Protein AF-A0A7V8NRP4-F1 (afdb_monomer_lite)

Foldseek 3Di:
DFPAADPVRHTDDDDDDDDDDPVNVCVVVNDDPPDPVPDAQEEADDDDDDDDPPDDDDPVRVVVSVVCQVVVQVVVCVVVVNRHGYDPDDD

Organism: NCBI:txid2741543

Secondary structure (DSSP, 8-state):
-EEEE-TTSPEEE--------HHHHHHHH---SS-TTTS--EEE--------TTPPPPHHHHHHHHHHHHHHHHHHHHHTTTS-EEESS--

Structure (mmCIF, N/CA/C/O backbone):
data_AF-A0A7V8NRP4-F1
#
_entry.id   AF-A0A7V8NRP4-F1
#
loop_
_atom_site.group_PDB
_atom_site.id
_atom_site.type_symbol
_atom_site.label_atom_id
_atom_site.label_alt_id
_atom_site.label_comp_id
_atom_site.label_asym_id
_atom_site.label_entity_id
_atom_site.label_seq_id
_atom_site.pdbx_PDB_ins_code
_atom_site.Cartn_x
_atom_site.Cartn_y
_atom_site.Cartn_z
_atom_site.occupancy
_atom_site.B_iso_or_equiv
_atom_site.auth_seq_id
_atom_site.auth_comp_id
_atom_site.auth_asym_id
_atom_site.auth_atom_id
_atom_site.pdbx_PDB_model_num
ATOM 1 N N . VAL A 1 1 ? 4.155 -9.512 -35.707 1.00 69.38 1 VAL A N 1
ATOM 2 C CA . VAL A 1 1 ? 3.632 -10.120 -36.965 1.00 69.38 1 VAL A CA 1
ATOM 3 C C . VAL A 1 1 ? 3.862 -11.629 -36.913 1.00 69.38 1 VAL A C 1
ATOM 5 O O . VAL A 1 1 ? 4.888 -12.036 -36.368 1.00 69.38 1 VAL A O 1
ATOM 8 N N . SER A 1 2 ? 2.922 -12.460 -37.387 1.00 78.69 2 SER A N 1
ATOM 9 C CA . SER A 1 2 ? 3.126 -13.921 -37.431 1.00 78.69 2 SER A CA 1
ATOM 10 C C . SER A 1 2 ? 4.274 -14.261 -38.386 1.00 78.69 2 SER A C 1
ATOM 12 O O . SER A 1 2 ? 4.349 -13.718 -39.484 1.00 78.69 2 SER A O 1
ATOM 14 N N . ALA A 1 3 ? 5.187 -15.116 -37.940 1.00 84.44 3 ALA A N 1
ATOM 15 C CA . ALA A 1 3 ? 6.412 -15.477 -38.646 1.00 84.44 3 ALA A CA 1
ATOM 16 C C . ALA A 1 3 ? 6.439 -16.937 -39.117 1.00 84.44 3 ALA A C 1
ATOM 18 O O . ALA A 1 3 ? 7.464 -17.387 -39.623 1.00 84.44 3 ALA A O 1
ATOM 19 N N . GLY A 1 4 ? 5.335 -17.666 -38.929 1.00 88.31 4 GLY A N 1
ATOM 20 C CA . GLY A 1 4 ? 5.205 -19.083 -39.255 1.00 88.31 4 GLY A CA 1
ATOM 21 C C . GLY A 1 4 ? 4.661 -19.900 -38.087 1.00 88.31 4 GLY A C 1
ATOM 22 O O . GLY A 1 4 ? 4.080 -19.349 -37.149 1.00 88.31 4 GLY A O 1
ATOM 23 N N . LYS A 1 5 ? 4.855 -21.218 -38.157 1.00 91.31 5 LYS A N 1
ATOM 24 C CA . LYS A 1 5 ? 4.538 -22.171 -37.089 1.00 91.31 5 LYS A CA 1
ATOM 25 C C . LYS A 1 5 ? 5.786 -22.961 -36.691 1.00 91.31 5 LYS A C 1
ATOM 27 O O . LYS A 1 5 ? 6.653 -23.173 -37.536 1.00 91.31 5 LYS A O 1
ATOM 32 N N . ASP A 1 6 ? 5.889 -23.356 -35.426 1.00 90.00 6 ASP A N 1
ATOM 33 C CA . ASP A 1 6 ? 6.960 -24.235 -34.943 1.00 90.00 6 ASP A CA 1
ATOM 34 C C . ASP A 1 6 ? 6.721 -25.704 -35.347 1.00 90.00 6 ASP A C 1
ATOM 36 O O . ASP A 1 6 ? 5.720 -26.038 -35.986 1.00 90.00 6 ASP A O 1
ATOM 40 N N . ALA A 1 7 ? 7.641 -26.595 -34.961 1.00 91.50 7 ALA A N 1
ATOM 41 C CA . ALA A 1 7 ? 7.546 -28.031 -35.241 1.00 91.50 7 ALA A CA 1
ATOM 42 C C . ALA A 1 7 ? 6.294 -28.704 -34.639 1.00 91.50 7 ALA A C 1
ATOM 44 O O . ALA A 1 7 ? 5.909 -29.781 -35.086 1.00 91.50 7 ALA A O 1
ATOM 45 N N . ASN A 1 8 ? 5.646 -28.062 -33.663 1.00 92.94 8 ASN A N 1
ATOM 46 C CA . ASN A 1 8 ? 4.442 -28.539 -32.985 1.00 92.94 8 ASN A CA 1
ATOM 47 C C . ASN A 1 8 ? 3.167 -27.839 -33.498 1.00 92.94 8 ASN A C 1
ATOM 49 O O . ASN A 1 8 ? 2.073 -28.088 -32.995 1.00 92.94 8 ASN A O 1
ATOM 53 N N . GLY A 1 9 ? 3.283 -26.964 -34.504 1.00 91.50 9 GLY A N 1
ATOM 54 C CA . GLY A 1 9 ? 2.161 -26.253 -35.111 1.00 91.50 9 GLY A CA 1
ATOM 55 C C . GLY A 1 9 ? 1.724 -24.976 -34.381 1.00 91.50 9 GLY A C 1
ATOM 56 O O . GLY A 1 9 ? 0.710 -24.386 -34.776 1.00 91.50 9 GLY A O 1
ATOM 57 N N . HIS A 1 10 ? 2.463 -24.516 -33.367 1.00 93.31 10 HIS A N 1
ATOM 58 C CA . HIS A 1 10 ? 2.177 -23.261 -32.668 1.00 93.31 10 HIS A CA 1
ATOM 59 C C . HIS A 1 10 ? 2.641 -22.051 -33.474 1.00 93.31 10 HIS A C 1
ATOM 61 O O . HIS A 1 10 ? 3.712 -22.070 -34.075 1.00 93.31 10 HIS A O 1
ATOM 67 N N . THR A 1 11 ? 1.865 -20.966 -33.459 1.00 93.94 11 THR A N 1
ATOM 68 C CA . THR A 1 11 ? 2.217 -19.724 -34.159 1.00 93.94 11 THR A CA 1
ATOM 69 C C . THR A 1 11 ? 3.471 -19.087 -33.563 1.00 93.94 11 THR A C 1
ATOM 71 O O . THR A 1 11 ? 3.511 -18.751 -32.382 1.00 93.94 11 THR A O 1
ATOM 74 N N . ILE A 1 12 ? 4.468 -18.840 -34.409 1.00 91.00 12 ILE A N 1
ATOM 75 C CA . ILE A 1 12 ? 5.654 -18.060 -34.067 1.00 91.00 12 ILE A CA 1
ATOM 76 C C . ILE A 1 12 ? 5.333 -16.587 -34.297 1.00 91.00 12 ILE A C 1
ATOM 78 O O . ILE A 1 12 ? 4.864 -16.193 -35.369 1.00 91.00 12 ILE A O 1
ATOM 82 N N . PHE A 1 13 ? 5.630 -15.753 -33.309 1.00 90.31 13 PHE A N 1
ATOM 83 C CA . PHE A 1 13 ? 5.518 -14.306 -33.420 1.00 90.31 13 PHE A CA 1
ATOM 84 C C . PHE A 1 13 ? 6.913 -13.692 -33.522 1.00 90.31 13 PHE A C 1
ATOM 86 O O . PHE A 1 13 ? 7.780 -13.965 -32.697 1.00 90.31 13 PHE A O 1
ATOM 93 N N . LYS A 1 14 ? 7.125 -12.846 -34.536 1.00 88.06 14 LYS A N 1
ATOM 94 C CA . LYS A 1 14 ? 8.290 -11.956 -34.596 1.00 88.06 14 LYS A CA 1
ATOM 95 C C . LYS A 1 14 ? 7.961 -10.655 -33.871 1.00 88.06 14 LYS A C 1
ATOM 97 O O . LYS A 1 14 ? 6.917 -10.046 -34.143 1.00 88.06 14 LYS A O 1
ATOM 102 N N . ALA A 1 15 ? 8.872 -10.254 -32.994 1.00 86.75 15 ALA A N 1
ATOM 103 C CA . ALA A 1 15 ? 8.885 -8.970 -32.313 1.00 86.75 15 ALA A CA 1
ATOM 104 C C . ALA A 1 15 ? 10.237 -8.292 -32.550 1.00 86.75 15 ALA A C 1
ATOM 106 O O . ALA A 1 15 ? 11.267 -8.963 -32.641 1.00 86.75 15 ALA A O 1
ATOM 107 N N . GLU A 1 16 ? 10.220 -6.969 -32.638 1.00 88.94 16 GLU A N 1
ATOM 108 C CA . GLU A 1 16 ? 11.429 -6.155 -32.657 1.00 88.94 16 GLU A CA 1
ATOM 109 C C . GLU A 1 16 ? 11.691 -5.620 -31.252 1.00 88.94 16 GLU A C 1
ATOM 111 O O . GLU A 1 16 ? 10.766 -5.279 -30.511 1.00 88.94 16 GLU A O 1
ATOM 116 N N . ARG A 1 17 ? 12.966 -5.572 -30.863 1.00 90.81 17 ARG A N 1
ATOM 117 C CA . ARG A 1 17 ? 13.356 -4.966 -29.594 1.00 90.81 17 ARG A CA 1
ATOM 118 C C . ARG A 1 17 ? 13.436 -3.456 -29.780 1.00 90.81 17 ARG A C 1
ATOM 120 O O . ARG A 1 17 ? 14.369 -2.976 -30.416 1.00 90.81 17 ARG A O 1
ATOM 127 N N . SER A 1 18 ? 12.550 -2.722 -29.124 1.00 92.00 18 SER A N 1
ATOM 128 C CA . SER A 1 18 ? 12.687 -1.272 -28.976 1.00 92.00 18 SER A CA 1
ATOM 129 C C . SER A 1 18 ? 13.418 -0.940 -27.678 1.00 92.00 18 SER A C 1
ATOM 131 O O . SER A 1 18 ? 13.107 -1.485 -26.615 1.00 92.00 18 SER A O 1
ATOM 133 N N . LYS A 1 19 ? 14.418 -0.058 -27.752 1.00 95.12 19 LYS A N 1
ATOM 134 C CA . LYS A 1 19 ? 15.040 0.530 -26.562 1.00 95.12 19 LYS A CA 1
ATOM 135 C C . LYS A 1 19 ? 14.191 1.728 -26.148 1.00 95.12 19 LYS A C 1
ATOM 137 O O . LYS A 1 19 ? 14.031 2.632 -26.951 1.00 95.12 19 LYS A O 1
ATOM 142 N N . VAL A 1 20 ? 13.690 1.713 -24.917 1.00 94.44 20 VAL A N 1
ATOM 143 C CA . VAL A 1 20 ? 12.972 2.841 -24.312 1.00 94.44 20 VAL A CA 1
ATOM 144 C C . VAL A 1 20 ? 13.824 3.400 -23.179 1.00 94.44 20 VAL A C 1
ATOM 146 O O . VAL A 1 20 ? 14.360 2.643 -22.363 1.00 94.44 20 VAL A O 1
ATOM 149 N N . THR A 1 21 ? 13.990 4.715 -23.149 1.00 96.38 21 THR A N 1
ATOM 150 C CA . THR A 1 21 ? 14.741 5.449 -22.128 1.00 96.38 21 THR A CA 1
ATOM 151 C C . THR A 1 21 ? 13.800 6.143 -21.149 1.00 96.38 21 THR A C 1
ATOM 153 O O . THR A 1 21 ? 12.650 6.439 -21.461 1.00 96.38 21 THR A O 1
ATOM 156 N N . ILE A 1 22 ? 14.297 6.451 -19.949 1.00 92.94 22 ILE A N 1
ATOM 157 C CA . ILE A 1 22 ? 13.528 7.229 -18.966 1.00 92.94 22 ILE A CA 1
ATOM 158 C C . 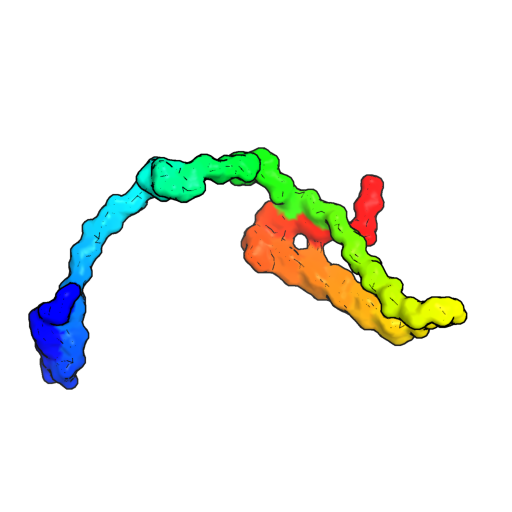ILE A 1 22 ? 13.195 8.626 -19.512 1.00 92.94 22 ILE A C 1
ATOM 160 O O . ILE 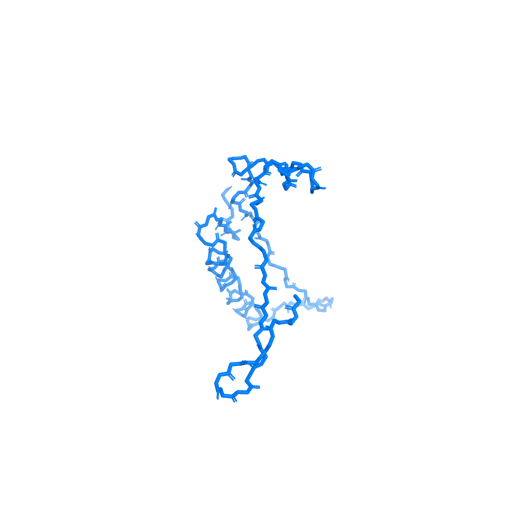A 1 22 ? 12.143 9.170 -19.205 1.00 92.94 22 ILE A O 1
ATOM 164 N N . GLN A 1 23 ? 14.068 9.194 -20.341 1.00 95.25 23 GLN A N 1
ATOM 165 C CA . GLN A 1 23 ? 13.889 10.503 -20.960 1.00 95.25 23 GLN A CA 1
ATOM 166 C C . GLN A 1 23 ? 12.720 10.509 -21.945 1.00 95.25 23 GLN A C 1
ATOM 168 O O . GLN A 1 23 ? 11.934 11.448 -21.924 1.00 95.25 23 GLN A O 1
ATOM 173 N N . GLU A 1 24 ? 12.575 9.459 -22.756 1.00 96.75 24 GLU A N 1
ATOM 174 C CA . GLU A 1 24 ? 11.425 9.295 -23.657 1.00 96.75 24 GLU A CA 1
ATOM 175 C C . GLU A 1 24 ? 10.119 9.163 -22.867 1.00 96.75 24 GLU A C 1
ATOM 177 O O . GLU A 1 24 ? 9.135 9.806 -23.211 1.00 96.75 24 GLU A O 1
ATOM 182 N N . VAL A 1 25 ? 10.124 8.420 -21.754 1.00 95.00 25 VAL A N 1
ATOM 183 C CA . VAL A 1 25 ? 8.948 8.323 -20.871 1.00 95.00 25 VAL A CA 1
ATOM 184 C C . VAL A 1 25 ? 8.596 9.682 -20.260 1.00 95.00 25 VAL A C 1
ATOM 186 O O . VAL A 1 25 ? 7.431 10.053 -20.235 1.00 95.00 25 VAL A O 1
ATOM 189 N N . ILE A 1 26 ? 9.585 10.450 -19.790 1.00 95.38 26 ILE A N 1
ATOM 190 C CA . ILE A 1 26 ? 9.358 11.797 -19.237 1.00 95.38 26 ILE A CA 1
ATOM 191 C C . ILE A 1 26 ? 8.849 12.765 -20.312 1.00 95.38 26 ILE A C 1
ATOM 193 O O . ILE A 1 26 ? 8.052 13.646 -19.998 1.00 95.38 26 ILE A O 1
ATOM 197 N N . ALA A 1 27 ? 9.317 12.634 -21.554 1.00 96.56 27 AL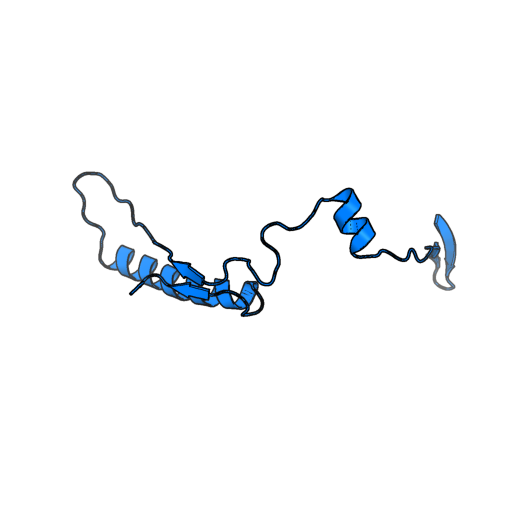A A N 1
ATOM 198 C CA . ALA A 1 27 ? 8.865 13.472 -22.658 1.00 96.56 27 ALA A CA 1
ATOM 199 C C . ALA A 1 27 ? 7.386 13.226 -23.005 1.00 96.56 27 ALA A C 1
ATOM 201 O O . ALA A 1 27 ? 6.695 14.185 -23.337 1.00 96.56 27 ALA A O 1
ATOM 202 N N . GLU A 1 28 ? 6.914 11.981 -22.889 1.00 97.50 28 GLU A N 1
ATOM 203 C CA . GLU A 1 28 ? 5.529 11.596 -23.195 1.00 97.50 28 GLU A CA 1
ATOM 204 C C . GLU A 1 28 ? 4.568 11.817 -22.012 1.00 97.50 28 GLU A C 1
ATOM 206 O O . GLU A 1 28 ? 3.520 12.436 -22.162 1.00 97.50 28 GLU A O 1
ATOM 211 N N . GLU A 1 29 ? 4.932 11.357 -20.812 1.00 96.38 29 GLU A N 1
ATOM 212 C CA . GLU A 1 29 ? 4.052 11.347 -19.626 1.00 96.38 29 GLU A CA 1
ATOM 213 C C . GLU A 1 29 ? 4.221 12.592 -18.735 1.00 96.38 29 GLU A C 1
ATOM 215 O O . GLU A 1 29 ? 3.457 12.829 -17.796 1.00 96.38 29 GLU A O 1
ATOM 220 N N . GLY A 1 30 ? 5.256 13.391 -18.999 1.00 95.88 30 GLY A N 1
ATOM 221 C CA . GLY A 1 30 ? 5.666 14.510 -18.162 1.00 95.88 30 GLY A CA 1
ATOM 222 C C . GLY A 1 30 ? 6.557 14.112 -16.972 1.00 95.88 30 GLY A C 1
ATOM 223 O O . GLY A 1 30 ? 6.742 12.935 -16.640 1.00 95.88 30 GLY A O 1
ATOM 224 N N . PRO A 1 31 ? 7.172 15.103 -16.298 1.00 93.62 31 PRO A N 1
ATOM 225 C CA . PRO A 1 31 ? 8.046 14.854 -15.160 1.00 93.62 31 PRO A CA 1
ATOM 226 C C . PRO A 1 31 ? 7.251 14.435 -13.919 1.00 93.62 31 PRO A C 1
ATOM 228 O O . PRO A 1 31 ? 6.227 15.022 -13.572 1.00 93.62 31 PRO A O 1
ATOM 231 N N . ARG A 1 32 ? 7.792 13.476 -13.161 1.00 91.25 32 ARG A N 1
ATOM 232 C CA . ARG A 1 32 ? 7.260 13.121 -11.841 1.00 91.25 32 ARG A CA 1
ATOM 233 C C . ARG A 1 32 ? 7.483 14.267 -10.848 1.00 91.25 32 ARG A C 1
ATOM 235 O O . ARG A 1 32 ? 8.627 14.572 -10.506 1.00 91.25 32 ARG A O 1
ATOM 242 N N . LEU A 1 33 ? 6.397 14.832 -10.322 1.00 92.12 33 LEU A N 1
ATOM 243 C CA . LEU A 1 33 ? 6.422 15.884 -9.305 1.00 92.12 33 LEU A CA 1
ATOM 244 C C . LEU A 1 33 ? 5.591 15.476 -8.073 1.00 92.12 33 LEU A C 1
ATOM 246 O O . LEU A 1 33 ? 4.412 15.167 -8.227 1.00 92.12 33 LEU A O 1
ATOM 250 N N . PRO A 1 34 ? 6.160 15.494 -6.851 1.00 92.75 34 PRO A N 1
ATOM 251 C CA . PRO A 1 34 ? 7.582 15.664 -6.534 1.00 92.75 34 PRO A CA 1
ATOM 252 C C . 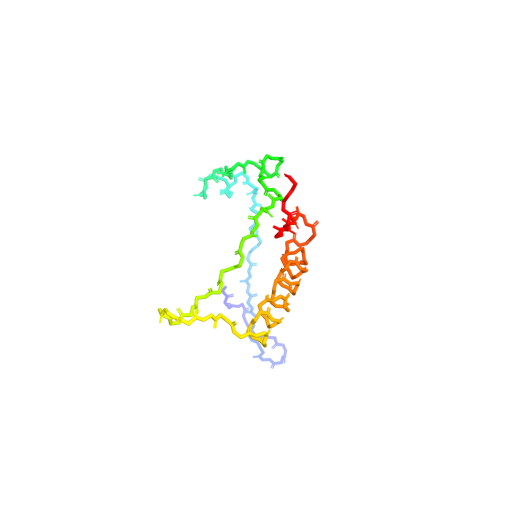PRO A 1 34 ? 8.442 14.478 -7.011 1.00 92.75 34 PRO A C 1
ATOM 254 O O . PRO A 1 34 ? 7.965 13.349 -7.150 1.00 92.75 34 PRO A O 1
ATOM 257 N N . GLY A 1 35 ? 9.741 1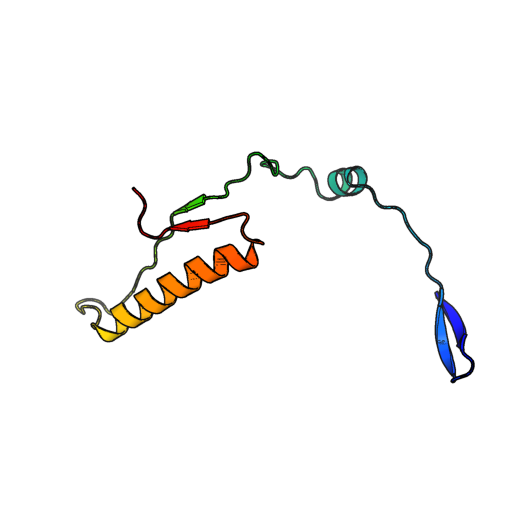4.729 -7.207 1.00 91.12 35 GLY A N 1
ATOM 258 C CA . GLY A 1 35 ? 10.730 13.686 -7.499 1.00 91.12 35 GLY A CA 1
ATOM 259 C C . GLY A 1 35 ? 10.753 12.580 -6.436 1.00 91.12 35 GLY A C 1
ATOM 260 O O . GLY A 1 35 ? 10.227 12.734 -5.333 1.00 91.12 35 GLY A O 1
ATOM 261 N N . VAL A 1 36 ? 11.341 11.426 -6.756 1.00 87.94 36 VAL A N 1
ATOM 262 C CA . VAL A 1 36 ? 11.344 10.243 -5.867 1.00 87.94 36 VAL A CA 1
ATOM 263 C C . VAL A 1 36 ? 12.040 10.491 -4.520 1.00 87.94 36 VAL A C 1
ATOM 265 O O . VAL A 1 36 ? 11.672 9.903 -3.501 1.00 87.94 36 VAL A O 1
ATOM 268 N N . ASP A 1 37 ? 13.039 11.366 -4.516 1.00 89.44 37 ASP A N 1
ATOM 269 C CA . ASP A 1 37 ? 13.807 11.839 -3.366 1.00 89.44 37 ASP A CA 1
ATOM 270 C C . ASP A 1 37 ? 13.001 12.791 -2.472 1.00 89.44 37 ASP A C 1
ATOM 272 O O . ASP A 1 37 ? 13.191 12.793 -1.260 1.00 89.44 37 ASP A O 1
ATOM 276 N N . LYS A 1 38 ? 12.066 13.544 -3.061 1.00 93.69 38 LYS A N 1
ATOM 277 C CA . LYS A 1 38 ? 11.233 14.548 -2.374 1.00 93.69 38 LYS A CA 1
ATOM 278 C C . LYS A 1 38 ? 9.788 14.108 -2.140 1.00 93.69 38 LYS A C 1
ATOM 280 O O . LYS A 1 38 ? 9.010 14.846 -1.545 1.00 93.69 38 LYS A O 1
ATOM 285 N N . SER A 1 39 ? 9.400 12.939 -2.643 1.00 93.38 39 SER A N 1
ATOM 286 C CA . SER A 1 39 ? 8.053 12.395 -2.466 1.00 93.38 39 SER A CA 1
ATOM 287 C C . SER A 1 39 ? 7.784 12.093 -0.995 1.00 93.38 39 SER A C 1
ATOM 289 O O . SER A 1 39 ? 8.644 11.536 -0.315 1.00 93.38 39 SER A O 1
ATOM 291 N N . GLN A 1 40 ? 6.572 12.402 -0.526 1.00 94.38 40 GLN A N 1
ATOM 292 C CA . GLN A 1 40 ? 6.110 12.002 0.801 1.00 94.38 40 GLN A CA 1
ATOM 293 C C . GLN A 1 40 ? 6.180 10.475 0.949 1.00 94.38 40 GLN A C 1
ATOM 295 O O . GLN A 1 40 ? 5.727 9.734 0.074 1.00 94.38 40 GLN A O 1
ATOM 300 N N . ARG A 1 41 ? 6.765 10.013 2.057 1.00 95.00 41 ARG A N 1
ATOM 301 C CA . ARG A 1 41 ? 6.893 8.584 2.397 1.00 95.00 41 ARG A CA 1
ATOM 302 C C . ARG A 1 41 ? 6.211 8.219 3.704 1.00 95.00 41 ARG A C 1
ATOM 304 O O . ARG A 1 41 ? 5.942 7.047 3.926 1.00 95.00 41 ARG A O 1
ATOM 311 N N . GLU A 1 42 ? 5.920 9.205 4.538 1.00 95.62 42 GLU A N 1
ATOM 312 C CA . GLU A 1 42 ? 5.320 9.012 5.851 1.00 95.62 42 GLU A CA 1
ATOM 313 C C . GLU A 1 42 ? 3.945 9.667 5.861 1.00 95.62 42 GLU A C 1
ATOM 315 O O . GLU A 1 42 ? 3.791 10.835 5.485 1.00 95.62 42 GLU A O 1
ATOM 320 N N . PHE A 1 43 ? 2.935 8.893 6.242 1.00 95.81 43 PHE A N 1
ATOM 321 C CA . PHE A 1 43 ? 1.541 9.308 6.176 1.00 95.81 43 PHE A CA 1
ATOM 322 C C . PHE A 1 43 ? 0.870 9.177 7.542 1.00 95.81 43 PHE A C 1
ATOM 324 O O . PHE A 1 43 ? 0.891 8.116 8.169 1.00 95.81 43 PHE A O 1
ATOM 331 N N . ASN A 1 44 ? 0.202 10.247 7.963 1.00 96.12 44 ASN A N 1
ATOM 332 C CA . ASN A 1 44 ? -0.724 10.210 9.088 1.00 96.12 44 ASN A CA 1
ATOM 333 C C . ASN A 1 44 ? -2.101 9.803 8.562 1.00 96.12 44 ASN A C 1
ATOM 335 O O . ASN A 1 44 ? -2.616 10.426 7.634 1.00 96.12 44 ASN A O 1
ATOM 339 N N . THR A 1 45 ? -2.694 8.760 9.139 1.00 93.94 45 THR A N 1
ATOM 340 C CA . THR A 1 45 ? -3.978 8.210 8.699 1.00 93.94 45 THR A CA 1
ATOM 341 C C . THR A 1 45 ? -4.997 8.199 9.830 1.00 93.94 45 THR A C 1
ATOM 343 O O . THR A 1 45 ? -4.675 7.886 10.974 1.00 93.94 45 THR A O 1
ATOM 346 N N . GLY A 1 46 ? -6.249 8.512 9.500 1.00 92.88 46 GLY A N 1
ATOM 347 C CA . GLY A 1 46 ? -7.389 8.390 10.404 1.00 92.88 46 GLY A CA 1
ATOM 348 C C . GLY A 1 46 ? -8.339 7.299 9.924 1.00 92.88 46 GLY A C 1
ATOM 349 O O . GLY A 1 46 ? -8.645 7.230 8.736 1.00 92.88 46 GLY A O 1
ATOM 350 N N . LEU A 1 47 ? -8.820 6.461 10.842 1.00 91.75 47 LEU A N 1
ATOM 351 C CA . LEU A 1 47 ? -9.976 5.594 10.610 1.00 91.75 47 LEU A CA 1
ATOM 352 C C . LEU A 1 47 ? -11.164 6.163 11.383 1.00 91.75 47 LEU A C 1
ATOM 354 O O . LEU A 1 47 ? -11.066 6.395 12.586 1.00 91.75 47 LEU A O 1
ATOM 358 N N . VAL A 1 48 ? -12.283 6.374 10.693 1.00 92.88 48 VAL A N 1
ATOM 359 C CA . VAL A 1 48 ? -13.501 6.937 11.285 1.00 92.88 48 VAL A CA 1
ATOM 360 C C . VAL A 1 48 ? -14.609 5.895 11.239 1.00 92.88 48 VAL A C 1
ATOM 362 O O . VAL A 1 48 ? -14.937 5.368 10.178 1.00 92.88 48 VAL A O 1
ATOM 365 N N . ILE A 1 49 ? -15.200 5.616 12.400 1.00 94.12 49 ILE A N 1
ATOM 366 C CA . ILE A 1 49 ? -16.381 4.763 12.526 1.00 94.12 49 ILE A CA 1
ATOM 367 C C . ILE A 1 49 ? -17.613 5.664 12.527 1.00 94.12 49 ILE A C 1
ATOM 369 O O . ILE A 1 49 ? -17.739 6.542 13.380 1.00 94.12 49 ILE A O 1
ATOM 373 N N . VAL A 1 50 ? -18.539 5.429 11.601 1.00 94.94 50 VAL A N 1
ATOM 374 C CA . VAL A 1 50 ? -19.809 6.160 11.534 1.00 94.94 50 VAL A CA 1
ATOM 375 C C . VAL A 1 50 ? -20.937 5.248 12.001 1.00 94.94 50 VAL A C 1
ATOM 377 O O . VAL A 1 50 ? -21.053 4.109 11.555 1.00 94.94 50 VAL A O 1
ATOM 380 N N . VAL A 1 51 ? -21.773 5.757 12.904 1.00 96.19 51 VAL A N 1
ATOM 381 C CA . VAL A 1 51 ? -22.955 5.062 13.429 1.00 96.19 51 VAL A CA 1
ATOM 382 C C . VAL A 1 51 ? -24.192 5.939 13.285 1.00 96.19 51 VAL A C 1
ATOM 384 O O . VAL A 1 51 ? -24.096 7.140 13.033 1.00 96.19 51 VAL A O 1
ATOM 387 N N . GLN A 1 52 ? -25.369 5.338 13.452 1.00 96.62 52 GLN A N 1
ATOM 388 C CA . GLN A 1 52 ? -26.633 6.068 13.429 1.00 96.62 52 GLN A CA 1
ATOM 389 C C . GLN A 1 52 ? -26.648 7.200 14.473 1.00 96.62 52 GLN A C 1
ATOM 391 O O . GLN A 1 52 ? -26.128 7.055 15.581 1.00 96.62 52 GLN A O 1
ATOM 396 N N . HIS A 1 53 ? -27.295 8.318 14.134 1.00 95.62 53 HIS A N 1
ATOM 397 C CA . HIS A 1 53 ? -27.462 9.453 15.040 1.00 95.62 53 HIS A CA 1
ATOM 398 C C . HIS A 1 53 ? -28.066 9.034 16.394 1.00 95.62 53 HIS A C 1
ATOM 400 O O . HIS A 1 53 ? -28.984 8.215 16.458 1.00 95.62 53 HIS A O 1
ATOM 406 N N . GLY A 1 54 ? -27.531 9.589 17.485 1.00 96.25 54 GLY A N 1
ATOM 407 C CA . GLY A 1 54 ? -27.944 9.267 18.855 1.00 96.25 54 GLY A CA 1
ATOM 408 C C . GLY A 1 54 ? -27.461 7.904 19.372 1.00 96.25 54 GLY A C 1
ATOM 409 O O . GLY A 1 54 ? -27.750 7.554 20.516 1.00 96.25 54 GLY A O 1
ATOM 410 N N . LYS A 1 55 ? -26.721 7.125 18.571 1.00 96.25 55 LYS A N 1
ATOM 411 C CA . LYS A 1 55 ? -26.109 5.860 18.995 1.00 96.25 55 LYS A CA 1
ATOM 412 C C . LYS A 1 55 ? -24.619 6.037 19.275 1.00 96.25 55 LYS A C 1
ATOM 414 O O . LYS A 1 55 ? -23.962 6.917 18.727 1.00 96.25 55 LYS A O 1
ATOM 419 N N . LYS A 1 56 ? -24.091 5.165 20.135 1.00 95.19 56 LYS A N 1
ATOM 420 C CA . LYS A 1 56 ? -22.651 4.997 20.363 1.00 95.19 56 LYS A CA 1
ATOM 421 C C . LYS A 1 56 ? -22.165 3.748 19.619 1.00 95.19 56 LYS A C 1
ATOM 423 O O . LYS A 1 56 ? -22.947 2.802 19.496 1.00 95.19 56 LYS A O 1
ATOM 428 N N . PRO A 1 57 ? -20.915 3.723 19.130 1.00 95.31 57 PRO A N 1
ATOM 429 C CA . PRO A 1 57 ? -20.338 2.507 18.570 1.00 95.31 57 PRO A CA 1
ATOM 430 C C . PRO A 1 57 ? -20.285 1.403 19.630 1.00 95.31 57 PRO A C 1
ATOM 432 O O . PRO A 1 57 ? -20.027 1.669 20.804 1.00 95.31 57 PRO A O 1
ATOM 435 N N . SER A 1 58 ? -20.555 0.166 19.211 1.00 96.38 58 SER A N 1
ATOM 436 C CA . SER A 1 58 ? -20.383 -1.001 20.074 1.00 96.38 58 SER A CA 1
ATOM 437 C C . SER A 1 58 ? -18.898 -1.329 20.243 1.00 96.38 58 SER A C 1
ATOM 439 O O . SER A 1 58 ? -18.077 -1.002 19.384 1.00 96.38 58 SER A O 1
ATOM 441 N N . ASN A 1 59 ? -18.555 -2.031 21.326 1.00 97.06 59 ASN A N 1
ATOM 442 C CA . ASN A 1 59 ? -17.181 -2.486 21.565 1.00 97.06 59 ASN A CA 1
ATOM 443 C C . ASN A 1 59 ? -16.670 -3.387 20.432 1.00 97.06 59 ASN A C 1
ATOM 445 O O . ASN A 1 59 ? -15.541 -3.225 19.988 1.00 97.06 59 ASN A O 1
ATOM 449 N N . GLU A 1 60 ? -17.523 -4.274 19.913 1.00 96.88 60 GLU A N 1
ATOM 450 C CA . GLU A 1 60 ? -17.193 -5.139 18.774 1.00 96.88 60 GLU A CA 1
ATOM 451 C C . GLU A 1 60 ? -16.851 -4.325 17.516 1.00 96.88 60 GLU A C 1
ATOM 453 O O . GLU A 1 60 ? -15.903 -4.641 16.798 1.00 96.88 60 GLU A O 1
ATOM 458 N N . LEU A 1 61 ? -17.600 -3.250 17.247 1.00 96.12 61 LEU A N 1
ATOM 459 C CA . LEU A 1 61 ? -17.341 -2.385 16.099 1.00 96.12 61 LEU A CA 1
ATOM 460 C C . LEU A 1 61 ? -15.994 -1.663 16.237 1.00 96.12 61 LEU A C 1
ATOM 462 O O . LEU A 1 61 ? -15.249 -1.569 15.262 1.00 96.12 61 LEU A O 1
ATOM 466 N N . ILE A 1 62 ? -15.668 -1.199 17.446 1.00 96.81 62 ILE A N 1
ATOM 467 C CA . ILE A 1 62 ? -14.368 -0.589 17.755 1.00 96.81 62 ILE A CA 1
ATOM 468 C C . ILE A 1 62 ? -13.244 -1.613 17.565 1.00 96.81 62 ILE A C 1
ATOM 470 O O . ILE A 1 62 ? -12.261 -1.323 16.888 1.00 96.81 62 ILE A O 1
ATOM 474 N N . GLU A 1 63 ? -13.396 -2.826 18.097 1.00 97.62 63 GLU A N 1
ATOM 475 C CA . GLU A 1 63 ? -12.384 -3.881 17.990 1.00 97.62 63 GLU A CA 1
ATOM 476 C C . GLU A 1 63 ? -12.097 -4.262 16.532 1.00 97.62 63 GLU A C 1
ATOM 478 O O . GLU A 1 63 ? -10.937 -4.389 16.129 1.00 97.62 63 GLU A O 1
ATOM 483 N N . ARG A 1 64 ? -13.143 -4.378 15.708 1.00 96.69 64 ARG A N 1
ATOM 484 C CA . ARG A 1 64 ? -12.997 -4.635 14.270 1.00 96.69 64 ARG A CA 1
ATOM 485 C C . ARG A 1 64 ? -12.287 -3.493 13.555 1.00 96.69 64 ARG A C 1
ATOM 487 O O . ARG A 1 64 ? -11.395 -3.752 12.749 1.00 96.69 64 ARG A O 1
ATOM 494 N N . ALA A 1 65 ? -12.643 -2.246 13.858 1.00 96.44 65 ALA A N 1
ATOM 495 C CA . ALA A 1 65 ? -11.972 -1.083 13.286 1.00 96.44 65 ALA A CA 1
ATOM 496 C C . ALA A 1 65 ? -10.484 -1.039 13.669 1.00 96.44 65 ALA A C 1
ATOM 498 O O . ALA A 1 65 ? -9.641 -0.764 12.819 1.00 96.44 65 ALA A O 1
ATOM 499 N N . GLU A 1 66 ? -10.142 -1.399 14.907 1.00 96.19 66 GLU A N 1
ATOM 500 C CA . GLU A 1 66 ? -8.753 -1.536 15.353 1.00 96.19 66 GLU A CA 1
ATOM 501 C C . GLU A 1 66 ? -8.013 -2.680 14.643 1.00 96.19 66 GLU A C 1
ATOM 503 O O . GLU A 1 66 ? -6.832 -2.553 14.308 1.00 96.19 66 GLU A O 1
ATOM 508 N N . GLY A 1 67 ? -8.698 -3.792 14.361 1.00 96.94 67 GLY A N 1
ATOM 509 C CA . GLY A 1 67 ? -8.172 -4.867 13.518 1.00 96.94 67 GLY A CA 1
ATOM 510 C C . GLY A 1 67 ? -7.812 -4.376 12.114 1.00 96.94 67 GLY A C 1
ATOM 511 O O . GLY A 1 67 ? -6.686 -4.591 11.659 1.00 96.94 67 GLY A O 1
ATOM 512 N N . ILE A 1 68 ? -8.730 -3.647 11.470 1.00 96.69 68 ILE A N 1
ATOM 513 C CA . ILE A 1 68 ? -8.507 -3.037 10.151 1.00 96.69 68 ILE A CA 1
ATOM 514 C C . ILE A 1 68 ? -7.353 -2.036 10.218 1.00 96.69 68 ILE A C 1
ATOM 516 O O . ILE A 1 68 ? -6.462 -2.096 9.378 1.00 96.69 68 ILE A O 1
ATOM 520 N N . ARG A 1 69 ? -7.320 -1.158 11.231 1.00 96.69 69 ARG A N 1
ATOM 521 C CA . ARG A 1 69 ? -6.239 -0.179 11.436 1.00 96.69 69 ARG A CA 1
ATOM 522 C C . ARG A 1 69 ? -4.870 -0.858 11.417 1.00 96.69 69 ARG A C 1
ATOM 524 O O . ARG A 1 69 ? -3.982 -0.406 10.697 1.00 96.69 69 ARG A O 1
ATOM 531 N N . ARG A 1 70 ? -4.696 -1.944 12.179 1.00 96.31 70 ARG A N 1
ATOM 532 C CA . ARG A 1 70 ? -3.420 -2.677 12.251 1.00 96.31 70 ARG A CA 1
ATOM 533 C C . ARG A 1 70 ? -3.045 -3.314 10.915 1.00 96.31 70 ARG A C 1
ATOM 535 O O . ARG A 1 70 ? -1.939 -3.088 10.431 1.00 96.31 70 ARG A O 1
ATOM 542 N N . GLN A 1 71 ? -3.968 -4.062 10.312 1.00 97.12 71 GLN A N 1
ATOM 543 C CA . GLN A 1 71 ? -3.708 -4.759 9.049 1.00 97.12 71 GLN A CA 1
ATOM 544 C C . GLN A 1 71 ? -3.443 -3.787 7.900 1.00 97.12 71 GLN A C 1
ATOM 546 O O . GLN A 1 71 ? -2.570 -4.033 7.075 1.00 97.12 71 GLN A O 1
ATOM 551 N N . TRP A 1 72 ? -4.158 -2.663 7.863 1.00 96.25 72 TRP A N 1
ATOM 552 C CA . TRP A 1 72 ? -3.968 -1.635 6.850 1.00 96.25 72 TRP A CA 1
ATOM 553 C C . TRP A 1 72 ? -2.573 -1.009 6.919 1.00 96.25 72 TRP A C 1
ATOM 555 O O . TRP A 1 72 ? -1.900 -0.905 5.896 1.00 96.25 72 TRP A O 1
ATOM 565 N N . ILE A 1 73 ? -2.111 -0.646 8.121 1.00 96.69 73 ILE A N 1
ATOM 566 C CA . ILE A 1 73 ? -0.773 -0.070 8.325 1.00 96.69 73 ILE A CA 1
ATOM 567 C C . ILE A 1 73 ? 0.319 -1.045 7.866 1.00 96.69 73 ILE A C 1
ATOM 569 O O . ILE A 1 73 ? 1.250 -0.650 7.160 1.00 96.69 73 ILE A O 1
ATOM 573 N N . GLU A 1 74 ? 0.200 -2.322 8.233 1.00 96.56 74 GLU A N 1
ATOM 574 C CA . GLU A 1 74 ? 1.156 -3.353 7.827 1.00 96.56 74 GLU A CA 1
ATOM 575 C C . GLU A 1 74 ? 1.145 -3.569 6.307 1.00 96.56 74 GLU A C 1
ATOM 577 O O . GLU A 1 74 ? 2.191 -3.522 5.650 1.00 96.56 74 GLU A O 1
ATOM 582 N N . TYR A 1 75 ? -0.046 -3.735 5.734 1.00 97.06 75 TYR A N 1
ATOM 583 C CA . TYR A 1 75 ? -0.228 -3.959 4.306 1.00 97.06 75 TYR A CA 1
ATOM 584 C C . TYR A 1 75 ? 0.316 -2.801 3.460 1.00 97.06 75 TYR A C 1
ATOM 586 O O . TYR A 1 75 ? 1.007 -3.039 2.467 1.00 97.06 75 TYR A O 1
ATOM 594 N N . PHE A 1 76 ? 0.074 -1.553 3.873 1.00 97.12 76 PHE A N 1
ATOM 5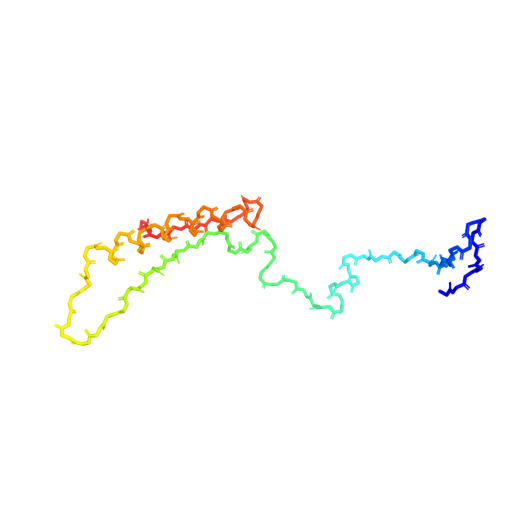95 C CA . PHE A 1 76 ? 0.568 -0.366 3.174 1.00 97.12 76 PHE A CA 1
ATOM 596 C C . PHE A 1 76 ? 2.101 -0.357 3.052 1.00 97.12 76 PHE A C 1
ATOM 598 O O . PHE A 1 76 ? 2.653 -0.092 1.979 1.00 97.12 76 PHE A O 1
ATOM 605 N N . SER A 1 77 ? 2.810 -0.707 4.128 1.00 96.56 77 SER A N 1
ATOM 606 C CA . SER A 1 77 ? 4.272 -0.817 4.087 1.00 96.56 77 SER A CA 1
ATOM 607 C C . SER A 1 77 ? 4.722 -1.914 3.116 1.00 96.56 77 SER A C 1
ATOM 609 O O . SER A 1 77 ? 5.600 -1.691 2.282 1.00 96.56 77 SER A O 1
ATOM 611 N N . ILE A 1 78 ? 4.083 -3.088 3.144 1.00 97.62 78 ILE A N 1
ATOM 612 C CA . ILE A 1 78 ? 4.429 -4.208 2.256 1.00 97.62 78 ILE A CA 1
ATOM 613 C C . ILE A 1 78 ? 4.211 -3.840 0.783 1.00 97.62 78 ILE A C 1
ATOM 615 O O . ILE A 1 78 ? 5.125 -4.004 -0.029 1.00 97.62 78 ILE A O 1
ATOM 619 N N . THR A 1 79 ? 3.040 -3.305 0.429 1.00 97.19 79 THR A N 1
ATOM 620 C CA . THR A 1 79 ? 2.689 -3.031 -0.975 1.00 97.19 79 THR A CA 1
ATOM 621 C C . THR A 1 79 ? 3.501 -1.893 -1.594 1.00 97.19 79 THR A C 1
ATOM 623 O O . THR A 1 79 ? 3.619 -1.818 -2.815 1.00 97.19 79 THR A O 1
ATOM 626 N N . THR A 1 80 ? 4.104 -1.026 -0.778 1.00 95.31 80 THR A N 1
ATOM 627 C CA . THR A 1 80 ? 5.027 0.025 -1.242 1.00 95.31 80 THR A CA 1
ATOM 628 C C . THR A 1 80 ? 6.481 -0.455 -1.305 1.00 95.31 80 THR A C 1
ATOM 630 O O . THR A 1 80 ? 7.409 0.343 -1.463 1.00 95.31 80 THR A O 1
ATOM 633 N N . GLY A 1 81 ? 6.713 -1.766 -1.167 1.00 95.56 81 GLY A N 1
ATOM 634 C CA . GLY A 1 81 ? 8.052 -2.346 -1.115 1.00 95.56 81 GLY A CA 1
ATOM 635 C C . GLY A 1 81 ? 8.852 -1.852 0.090 1.00 95.56 81 GLY A C 1
ATOM 636 O O . GLY A 1 81 ? 10.070 -1.713 -0.013 1.00 95.56 81 GLY A O 1
ATOM 637 N N . ARG A 1 82 ? 8.164 -1.541 1.198 1.00 95.88 82 ARG A N 1
ATOM 638 C CA . ARG A 1 82 ? 8.705 -0.981 2.446 1.00 95.88 82 ARG A CA 1
ATOM 639 C C . ARG A 1 82 ? 9.378 0.386 2.284 1.00 95.88 82 ARG A C 1
ATOM 641 O O . ARG A 1 82 ? 10.272 0.730 3.049 1.00 95.88 82 ARG A O 1
ATOM 648 N N . ARG A 1 83 ? 8.969 1.167 1.277 1.00 93.88 83 ARG A N 1
ATOM 649 C CA . ARG A 1 83 ? 9.512 2.515 1.000 1.00 93.88 83 ARG A CA 1
ATOM 650 C C . ARG A 1 83 ? 8.638 3.644 1.538 1.00 93.88 83 ARG A C 1
ATOM 652 O O . ARG A 1 83 ? 9.071 4.794 1.502 1.00 93.88 83 ARG A O 1
ATOM 659 N N . ALA A 1 84 ? 7.435 3.321 2.001 1.00 95.38 84 ALA A N 1
ATOM 660 C CA . ALA A 1 84 ? 6.530 4.244 2.660 1.00 95.38 84 ALA A CA 1
ATOM 661 C C . ALA A 1 84 ? 5.929 3.598 3.917 1.00 95.38 84 ALA A C 1
ATOM 663 O O . ALA A 1 84 ? 5.880 2.372 4.044 1.00 95.38 84 ALA A O 1
ATOM 664 N N . SER A 1 85 ? 5.481 4.431 4.849 1.00 96.62 85 SER A N 1
ATOM 665 C CA . SER A 1 85 ? 4.908 4.033 6.131 1.00 96.62 85 SER A CA 1
ATOM 666 C C . SER A 1 85 ? 3.651 4.841 6.454 1.00 96.62 85 SER A C 1
ATOM 668 O O . SER A 1 85 ? 3.419 5.928 5.920 1.00 96.62 85 SER A O 1
ATOM 670 N N . MET A 1 86 ? 2.828 4.287 7.344 1.00 96.38 86 MET A N 1
ATOM 671 C CA . MET A 1 86 ? 1.629 4.932 7.868 1.00 96.38 86 MET A CA 1
ATOM 672 C C . MET A 1 86 ? 1.591 4.836 9.390 1.00 96.38 86 MET A C 1
ATOM 674 O O . MET A 1 86 ? 1.974 3.816 9.961 1.00 96.38 86 MET A O 1
ATOM 678 N N . THR A 1 87 ? 1.063 5.872 10.037 1.00 95.38 87 THR A N 1
ATOM 679 C CA . THR A 1 87 ? 0.698 5.850 11.456 1.00 95.38 87 THR A CA 1
ATOM 680 C C . THR A 1 87 ? -0.714 6.377 11.652 1.00 95.38 87 THR A C 1
ATOM 682 O O . THR A 1 87 ? -1.138 7.324 10.995 1.00 95.38 87 THR A O 1
ATOM 685 N N . ALA A 1 88 ? -1.439 5.775 12.589 1.00 94.00 88 ALA A N 1
ATOM 686 C CA . ALA A 1 88 ? -2.709 6.293 13.097 1.00 94.00 88 ALA A CA 1
ATOM 687 C C . ALA A 1 88 ? -2.578 6.809 14.541 1.00 94.00 88 ALA A C 1
ATOM 689 O O . ALA A 1 88 ? -3.559 6.903 15.273 1.00 94.00 88 ALA A O 1
ATOM 690 N N . SER A 1 89 ? -1.346 7.086 14.966 1.00 90.38 89 SER A N 1
ATOM 691 C CA . SER A 1 89 ? -0.995 7.693 16.250 1.00 90.38 89 SER A CA 1
ATOM 692 C C . SER A 1 89 ? 0.177 8.657 16.021 1.00 90.38 89 SER A C 1
ATOM 694 O O . SER A 1 89 ? 1.312 8.324 16.366 1.00 90.38 89 SER A O 1
ATOM 696 N N . PRO A 1 90 ? -0.058 9.785 15.325 1.00 83.12 90 PRO A N 1
ATOM 697 C CA . PRO A 1 90 ? 0.971 10.799 15.109 1.00 83.12 90 PRO A CA 1
ATOM 698 C C . PRO A 1 90 ? 1.382 11.442 16.442 1.00 83.12 90 PRO A C 1
ATOM 700 O O . PRO A 1 90 ? 0.545 11.565 17.338 1.00 83.12 90 PRO A O 1
ATOM 703 N N . GLN A 1 91 ? 2.661 11.809 16.565 1.00 74.94 91 GLN A N 1
ATOM 704 C CA . GLN A 1 91 ? 3.185 12.590 17.695 1.00 74.94 91 GLN A CA 1
ATOM 705 C C . GLN A 1 91 ? 3.043 14.088 17.445 1.00 74.94 91 GLN A C 1
ATOM 707 O O . GLN A 1 91 ? 3.143 14.491 16.263 1.00 74.94 91 GLN A O 1
#

Radius of gyration: 24.76 Å; chains: 1; bounding box: 43×44×61 Å

Sequence (91 aa):
VSAGKDANGHTIFKAERSKVTIQEVIAEEGPRLPGVDKSQREFNTGLVIVVQHGKKPSNELIERAEGIRRQWIEYFSITTGRRASMTASPQ

pLDDT: mean 93.52, std 4.69, range [69.38, 97.62]